Protein AF-A0A6P0SQG9-F1 (afdb_monomer_lite)

Radius of gyration: 22.06 Å; chains: 1; bounding box: 43×40×58 Å

Secondary structure (DSSP, 8-state):
--HHHHHHHHHHTT-EEEEETTEEEEE-S-STTHHHHHHHHHHTHHHHHHHHHH-GGGG---PPPHHHHHHHHHHHH-TT--TT--------SS---HHHHHHHHHHHHHH-TT---------S---------

Sequence (133 aa):
MNIVEFLQNLKIQGWQLWSNGEKIGYRAPNKESSQLVLSQIKQHKTEILQLLNTQPDILQVYPLSYSQQAMWFMWQLAPDSCVYNMSLTLRIGSLVNVKHWRQAFQAIRERHPDVCVLVEWVFDLAWEKCYTT

pLDDT: mean 79.44, std 17.29, range [30.36, 92.25]

Structure (mmCIF, N/CA/C/O backbone):
data_AF-A0A6P0SQG9-F1
#
_entry.id   AF-A0A6P0SQG9-F1
#
loop_
_atom_site.group_PDB
_atom_site.id
_atom_site.type_symbol
_atom_site.label_atom_id
_atom_site.label_alt_id
_atom_site.label_comp_id
_atom_site.label_asym_id
_atom_site.label_entity_id
_atom_site.label_seq_id
_atom_site.pdbx_PDB_ins_code
_atom_site.Cartn_x
_atom_site.Cartn_y
_atom_site.Cartn_z
_atom_site.occupancy
_atom_site.B_iso_or_equiv
_atom_site.auth_seq_id
_atom_site.auth_comp_id
_atom_site.auth_asym_id
_atom_site.auth_atom_id
_atom_site.pdbx_PDB_model_num
ATOM 1 N N . MET A 1 1 ? -18.761 10.036 5.628 1.00 68.31 1 MET A N 1
ATOM 2 C CA . MET A 1 1 ? -17.367 9.682 5.973 1.00 68.31 1 MET A CA 1
ATOM 3 C C . MET A 1 1 ? -16.968 8.519 5.086 1.00 68.31 1 MET A C 1
ATOM 5 O O . MET A 1 1 ? -17.766 7.597 4.984 1.00 68.31 1 MET A O 1
ATOM 9 N N . ASN A 1 2 ? -15.811 8.565 4.423 1.00 88.94 2 ASN A N 1
ATOM 10 C CA . ASN A 1 2 ? -15.322 7.417 3.662 1.00 88.94 2 ASN A CA 1
ATOM 11 C C . ASN A 1 2 ? -14.774 6.372 4.651 1.00 88.94 2 ASN A C 1
ATOM 13 O O . ASN A 1 2 ? -13.776 6.614 5.329 1.00 88.94 2 ASN A O 1
ATOM 17 N N . ILE A 1 3 ? -15.470 5.242 4.795 1.00 90.00 3 ILE A N 1
ATOM 18 C CA . ILE A 1 3 ? -15.128 4.209 5.787 1.00 90.00 3 ILE A CA 1
ATOM 19 C C . ILE A 1 3 ? -13.840 3.481 5.413 1.00 90.00 3 ILE A C 1
ATOM 21 O O . ILE A 1 3 ? -13.084 3.102 6.304 1.00 90.00 3 ILE A O 1
ATOM 25 N N . VAL A 1 4 ? -13.548 3.347 4.117 1.00 90.31 4 VAL A N 1
ATOM 26 C CA . VAL A 1 4 ? -12.294 2.759 3.634 1.00 90.31 4 VAL A CA 1
ATOM 27 C C . VAL A 1 4 ? -11.115 3.614 4.095 1.00 90.31 4 VAL A C 1
ATOM 29 O O . VAL A 1 4 ? -10.233 3.118 4.792 1.00 90.31 4 VAL A O 1
ATOM 32 N N . GLU A 1 5 ? -11.143 4.914 3.795 1.00 89.50 5 GLU A N 1
ATOM 33 C CA . GLU A 1 5 ? -10.104 5.861 4.224 1.00 89.50 5 GLU A CA 1
ATOM 34 C C . GLU A 1 5 ? -9.969 5.911 5.748 1.00 89.50 5 GLU A C 1
ATOM 36 O O . GLU A 1 5 ? -8.859 5.943 6.274 1.00 89.50 5 GLU A O 1
ATOM 41 N N . PHE A 1 6 ? -11.090 5.875 6.474 1.00 91.75 6 PHE A N 1
ATOM 42 C CA . PHE A 1 6 ? -11.088 5.821 7.933 1.00 91.75 6 PHE A CA 1
ATOM 43 C C . PHE A 1 6 ? -10.336 4.589 8.459 1.00 91.75 6 PHE A C 1
ATOM 45 O O . PHE A 1 6 ? -9.434 4.726 9.286 1.00 91.75 6 PHE A O 1
ATOM 52 N N . LEU A 1 7 ? -10.658 3.393 7.956 1.00 91.38 7 LEU A N 1
ATOM 53 C CA . LEU A 1 7 ? -10.006 2.143 8.358 1.00 91.38 7 LEU A CA 1
ATOM 54 C C . LEU A 1 7 ? -8.513 2.129 8.001 1.00 91.38 7 LEU A C 1
ATOM 56 O O . LEU A 1 7 ? -7.687 1.692 8.806 1.00 91.38 7 LEU A O 1
ATOM 60 N N . GLN A 1 8 ? -8.158 2.645 6.825 1.00 89.50 8 GLN A N 1
ATOM 61 C CA . GLN A 1 8 ? -6.769 2.761 6.385 1.00 89.50 8 GLN A CA 1
ATOM 62 C C . GLN A 1 8 ? -5.976 3.746 7.252 1.00 89.50 8 GLN A C 1
ATOM 64 O O . GLN A 1 8 ? -4.851 3.452 7.655 1.00 89.50 8 GLN A O 1
ATOM 69 N N . ASN A 1 9 ? -6.570 4.882 7.620 1.00 90.38 9 ASN A N 1
ATOM 70 C CA . ASN A 1 9 ? -5.938 5.853 8.508 1.00 90.38 9 ASN A CA 1
ATOM 71 C C . ASN A 1 9 ? -5.714 5.262 9.908 1.00 90.38 9 ASN A C 1
ATOM 73 O O . ASN A 1 9 ? -4.608 5.346 10.439 1.00 90.38 9 ASN A O 1
ATOM 77 N N . LEU A 1 10 ? -6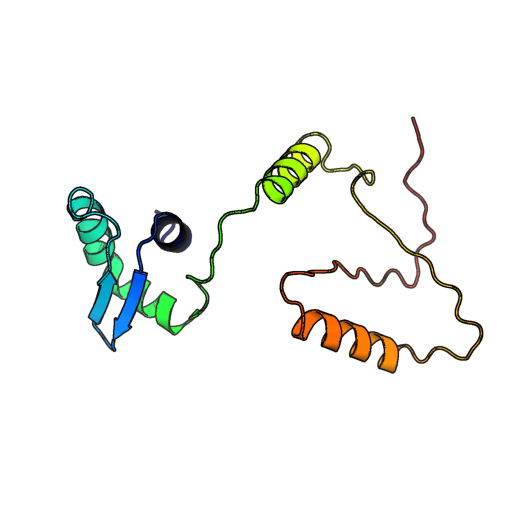.707 4.559 10.467 1.00 89.88 10 LEU A N 1
ATOM 78 C CA . LEU A 1 10 ? -6.540 3.837 11.733 1.00 89.88 10 LEU A CA 1
ATOM 79 C C . LEU A 1 10 ? -5.367 2.854 11.675 1.00 89.88 10 LEU A C 1
ATOM 81 O O . LEU A 1 10 ? -4.552 2.805 12.599 1.00 89.88 10 LEU A O 1
ATOM 85 N N . LYS A 1 11 ? -5.250 2.100 10.579 1.00 90.38 11 LYS A N 1
ATOM 86 C CA . LYS A 1 11 ? -4.136 1.174 10.372 1.00 90.38 11 LYS A CA 1
ATOM 87 C C . LYS A 1 11 ? -2.783 1.889 10.358 1.00 90.38 11 LYS A C 1
ATOM 89 O O . LYS A 1 11 ? -1.864 1.431 11.036 1.00 90.38 11 LYS A O 1
ATOM 94 N N . ILE A 1 12 ? -2.672 3.012 9.645 1.00 87.50 12 ILE A N 1
ATOM 95 C CA . ILE A 1 12 ? -1.457 3.846 9.593 1.00 87.50 12 ILE A CA 1
ATOM 96 C C . ILE A 1 12 ? -1.108 4.397 10.983 1.00 87.50 12 ILE A C 1
ATOM 98 O O . ILE A 1 12 ? 0.060 4.433 11.360 1.00 87.50 12 ILE A O 1
ATOM 102 N N . GLN A 1 13 ? -2.115 4.756 11.779 1.00 87.94 13 GLN A N 1
ATOM 103 C CA . GLN A 1 13 ? -1.950 5.205 13.165 1.00 87.94 13 GLN A CA 1
ATOM 104 C C . GLN A 1 13 ? -1.580 4.074 14.142 1.00 87.94 13 GLN A C 1
ATOM 106 O O . GLN A 1 13 ? -1.377 4.337 15.326 1.00 87.94 13 GLN A O 1
ATOM 111 N N . GLY A 1 14 ? -1.487 2.822 13.682 1.00 88.06 14 GLY A N 1
ATOM 112 C CA . GLY A 1 14 ? -1.072 1.673 14.489 1.00 88.06 14 GLY A CA 1
ATOM 113 C C . GLY A 1 14 ? -2.217 0.878 15.120 1.00 88.06 14 GLY A C 1
ATOM 114 O O . GLY A 1 14 ? -1.961 -0.018 15.927 1.00 88.06 14 GLY A O 1
ATOM 115 N N . TRP A 1 15 ? -3.474 1.155 14.762 1.00 90.62 15 TRP A N 1
ATOM 116 C CA . TRP A 1 15 ? -4.591 0.300 15.157 1.00 90.62 15 TRP A CA 1
ATOM 117 C C . TRP A 1 15 ? -4.557 -1.028 14.402 1.00 90.62 15 TRP A C 1
ATOM 119 O O . TRP A 1 15 ? -4.288 -1.093 13.201 1.00 90.62 15 TRP A O 1
ATOM 129 N N . GLN A 1 16 ? -4.884 -2.109 15.105 1.00 89.12 16 GLN A N 1
ATOM 130 C CA . GLN A 1 16 ? -5.129 -3.413 14.495 1.00 89.12 16 GLN A CA 1
ATOM 131 C C . GLN A 1 16 ? -6.611 -3.737 14.630 1.00 89.12 16 GLN A C 1
ATOM 133 O O . GLN A 1 16 ? -7.173 -3.587 15.711 1.00 89.12 16 GLN A O 1
ATOM 138 N N . LEU A 1 17 ? -7.232 -4.171 13.540 1.00 88.50 17 LEU A N 1
ATOM 139 C CA . LEU A 1 17 ?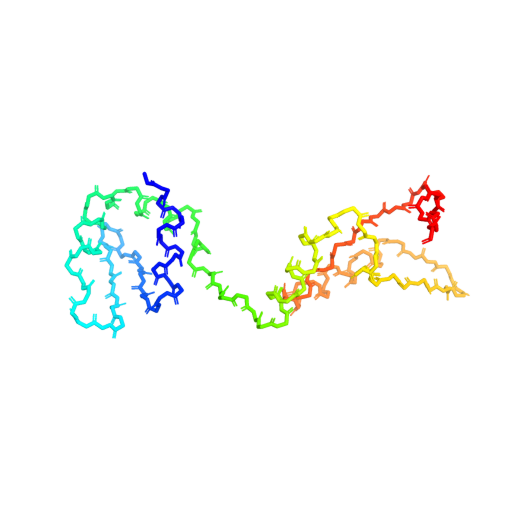 -8.648 -4.516 13.454 1.00 88.50 17 LEU A CA 1
ATOM 140 C C . LEU A 1 17 ? -8.753 -5.867 12.752 1.00 88.50 17 LEU A C 1
ATOM 142 O O . LEU A 1 17 ? -8.017 -6.120 11.800 1.00 88.50 17 LEU A O 1
ATOM 146 N N . TRP A 1 18 ? -9.642 -6.731 13.225 1.00 87.81 18 TRP A N 1
ATOM 147 C CA . TRP A 1 18 ? -9.924 -8.015 12.587 1.00 87.81 18 TRP A CA 1
ATOM 148 C C . TRP A 1 18 ? -11.382 -8.417 12.809 1.00 87.81 18 TRP A C 1
ATOM 150 O O . TRP A 1 18 ? -12.002 -8.028 13.804 1.00 87.81 18 TRP A O 1
ATOM 160 N N . SER A 1 19 ? -11.941 -9.202 11.890 1.00 86.06 19 SER A N 1
ATOM 161 C CA . SER A 1 19 ? -13.263 -9.805 12.059 1.00 86.06 19 SER A CA 1
ATOM 162 C C . SER A 1 19 ? -13.145 -11.151 12.784 1.00 86.06 19 SER A C 1
ATOM 164 O O . SER A 1 19 ? -12.199 -11.913 12.595 1.00 86.06 19 SER A O 1
ATOM 166 N N . ASN A 1 20 ? -14.102 -11.438 13.662 1.00 83.38 20 ASN A N 1
ATOM 167 C CA . ASN A 1 20 ? -14.290 -12.740 14.294 1.00 83.38 20 ASN A CA 1
ATOM 168 C C . ASN A 1 20 ? -15.784 -13.082 14.215 1.00 83.38 20 ASN A C 1
ATOM 170 O O . ASN A 1 20 ? -16.555 -12.809 15.142 1.00 83.38 20 ASN A O 1
ATOM 174 N N . GLY A 1 21 ? -16.211 -13.552 13.040 1.00 81.31 21 GLY A N 1
ATOM 175 C CA . GLY A 1 21 ? -17.626 -13.696 12.693 1.00 81.31 21 GLY A CA 1
ATOM 176 C C . GLY A 1 21 ? -18.350 -12.346 12.733 1.00 81.31 21 GLY A C 1
ATOM 177 O O . GLY A 1 21 ? -17.995 -11.421 12.010 1.00 81.31 21 GLY A O 1
ATOM 178 N N . GLU A 1 22 ? -19.339 -12.209 13.619 1.00 81.75 22 GLU A N 1
ATOM 179 C CA . GLU A 1 22 ? -20.139 -10.982 13.795 1.00 81.75 22 GLU A CA 1
ATOM 180 C C . GLU A 1 22 ? -19.516 -9.940 14.745 1.00 81.75 22 GLU A C 1
ATOM 182 O O . GLU A 1 22 ? -20.123 -8.906 15.068 1.00 81.75 22 GLU A O 1
ATOM 187 N N . LYS A 1 23 ? -18.321 -10.213 15.271 1.00 85.44 23 LYS A N 1
ATOM 188 C CA . LYS A 1 23 ? -17.621 -9.322 16.202 1.00 85.44 23 LYS A CA 1
ATOM 189 C C . LYS A 1 23 ? -16.385 -8.733 15.533 1.00 85.44 23 LYS A C 1
ATOM 191 O O . LYS A 1 23 ? -15.698 -9.410 14.779 1.00 85.44 23 LYS A O 1
ATOM 196 N N . ILE A 1 24 ? -16.098 -7.471 15.846 1.00 86.38 24 ILE A N 1
ATOM 197 C CA . ILE A 1 24 ? -14.858 -6.800 15.445 1.00 86.38 24 ILE A CA 1
ATOM 198 C C . ILE A 1 24 ? -13.921 -6.840 16.650 1.00 86.38 24 ILE A C 1
ATOM 200 O O . ILE A 1 24 ? -14.257 -6.310 17.712 1.00 86.38 24 ILE A O 1
ATOM 204 N N . GLY A 1 25 ? -12.775 -7.496 16.496 1.00 87.31 25 GLY A N 1
ATOM 205 C CA . GLY A 1 25 ? -11.665 -7.399 17.434 1.00 87.31 25 GLY A CA 1
ATOM 206 C C . GLY A 1 25 ? -10.786 -6.200 17.089 1.00 87.31 25 GLY A C 1
ATOM 207 O O . GLY A 1 25 ? -10.649 -5.844 15.917 1.00 87.31 25 GLY A O 1
ATOM 208 N N . TYR A 1 26 ? -10.212 -5.556 18.106 1.00 90.06 26 TYR A N 1
ATOM 209 C CA . TYR A 1 26 ? -9.309 -4.428 17.906 1.00 90.06 26 TYR A CA 1
ATOM 210 C C . TYR A 1 26 ? -8.150 -4.428 18.905 1.00 90.06 26 TYR A C 1
ATOM 212 O O . TY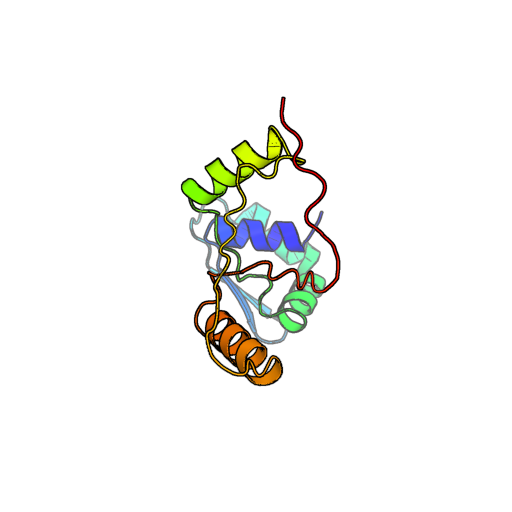R A 1 26 ? -8.273 -4.903 20.035 1.00 90.06 26 TYR A O 1
ATOM 220 N N . ARG A 1 27 ? -7.030 -3.831 18.495 1.00 87.75 27 ARG A N 1
ATOM 221 C CA . ARG A 1 27 ? -5.899 -3.464 19.348 1.00 87.75 27 ARG A CA 1
ATOM 222 C C . ARG A 1 27 ? -5.559 -2.004 19.085 1.00 87.75 27 ARG A C 1
ATOM 224 O O . ARG A 1 27 ? -5.205 -1.647 17.964 1.00 87.75 27 ARG A O 1
ATOM 231 N N . ALA A 1 28 ? -5.681 -1.178 20.118 1.00 87.06 28 ALA A N 1
ATOM 232 C CA . ALA A 1 28 ? -5.338 0.236 20.050 1.00 87.06 28 ALA A CA 1
ATOM 233 C C . ALA A 1 28 ? -3.850 0.451 20.394 1.00 87.06 28 ALA A C 1
ATOM 235 O O . ALA A 1 28 ? -3.340 -0.238 21.284 1.00 87.06 28 ALA A O 1
ATOM 236 N N . PRO A 1 29 ? -3.166 1.405 19.740 1.00 84.25 29 PRO A N 1
ATOM 237 C CA . PRO A 1 29 ? -1.782 1.754 20.053 1.00 84.25 29 PRO A CA 1
ATOM 238 C C . PRO A 1 29 ? -1.664 2.493 21.399 1.00 84.25 29 PRO A C 1
ATOM 240 O O . PRO A 1 29 ? -0.799 2.145 22.195 1.00 84.25 29 PRO A O 1
ATOM 243 N N . ASN A 1 30 ? -2.582 3.427 21.699 1.00 80.50 30 ASN A N 1
ATOM 244 C CA . ASN A 1 30 ? -2.630 4.203 22.949 1.00 80.50 30 ASN A CA 1
ATOM 245 C C . ASN A 1 30 ? -4.034 4.176 23.585 1.00 80.50 30 ASN A C 1
ATOM 247 O O . ASN A 1 30 ? -5.049 4.187 22.885 1.00 80.50 30 ASN A O 1
ATOM 251 N N . LYS A 1 31 ? -4.109 4.182 24.926 1.00 67.50 31 LYS A N 1
ATOM 252 C CA . LYS A 1 31 ? -5.380 4.075 25.677 1.00 67.50 31 LYS A CA 1
ATOM 253 C C . LYS A 1 31 ? -6.244 5.344 25.634 1.00 67.50 31 LYS A C 1
ATOM 255 O O . LYS A 1 31 ? -7.466 5.237 25.670 1.00 67.50 31 LYS A O 1
ATOM 260 N N . GLU A 1 32 ? -5.638 6.525 25.536 1.00 60.81 32 GLU A N 1
ATOM 261 C CA . GLU A 1 32 ? -6.331 7.809 25.739 1.00 60.81 32 GLU A CA 1
ATOM 262 C C . GLU A 1 32 ? -7.205 8.237 24.547 1.00 60.81 32 GLU A C 1
ATOM 264 O O . GLU A 1 32 ? -8.280 8.797 24.737 1.00 60.81 32 GLU A O 1
ATOM 269 N N . SER A 1 33 ? -6.828 7.889 23.313 1.00 60.75 33 SER A N 1
ATOM 270 C CA . SER A 1 33 ? -7.533 8.328 22.092 1.00 60.75 33 SER A CA 1
ATOM 271 C C . SER A 1 33 ? -8.603 7.344 21.590 1.00 60.75 33 SER A C 1
ATOM 273 O O . SER A 1 33 ? -9.034 7.416 20.442 1.00 60.75 33 SER A O 1
ATOM 275 N N . SER A 1 34 ? -9.036 6.393 22.426 1.00 74.38 34 SER A N 1
ATOM 276 C CA . SER A 1 34 ? -9.854 5.258 21.970 1.00 74.38 34 SER A CA 1
ATOM 277 C C . SER A 1 34 ? -11.362 5.534 21.898 1.00 74.38 34 SER A C 1
ATOM 279 O O . SER A 1 34 ? -12.060 4.866 21.145 1.00 74.38 34 SER A O 1
ATOM 281 N N . GLN A 1 35 ? -11.907 6.490 22.657 1.00 80.94 35 GLN A N 1
ATOM 282 C CA . GLN A 1 35 ? -13.369 6.612 22.797 1.00 80.94 35 GLN A CA 1
ATOM 283 C C . GLN A 1 35 ? -14.078 7.075 21.516 1.00 80.94 35 GLN A C 1
ATOM 285 O O . GLN A 1 35 ? -15.094 6.491 21.141 1.00 80.94 35 GLN A O 1
ATOM 290 N N . LEU A 1 36 ? -13.527 8.079 20.828 1.00 84.06 36 LEU A N 1
ATOM 291 C CA . LEU A 1 36 ? -14.092 8.605 19.580 1.00 84.06 36 LEU A CA 1
ATOM 292 C C . LEU A 1 36 ? -13.970 7.588 18.436 1.00 84.06 36 LEU A C 1
ATOM 294 O O . LEU A 1 36 ? -14.914 7.369 17.686 1.00 84.06 36 LEU A O 1
ATOM 298 N N . VAL A 1 37 ? -12.835 6.893 18.347 1.00 87.19 37 VAL A N 1
ATOM 299 C CA . VAL A 1 37 ? -12.638 5.827 17.354 1.00 87.19 37 VAL A CA 1
ATOM 300 C C . VAL A 1 37 ? -13.629 4.682 17.585 1.00 87.19 37 VAL A C 1
ATOM 302 O O . VAL A 1 37 ? -14.260 4.193 16.649 1.00 87.19 37 VAL A O 1
ATOM 305 N N . LEU A 1 38 ? -13.828 4.275 18.842 1.00 87.69 38 LEU A N 1
ATOM 306 C CA . LEU A 1 38 ? -14.759 3.200 19.181 1.00 87.69 38 LEU A CA 1
ATOM 307 C C . LEU A 1 38 ? -16.224 3.578 18.939 1.00 87.69 38 LEU A C 1
ATOM 309 O O . LEU A 1 38 ? -17.007 2.697 18.582 1.00 87.69 38 LEU A O 1
ATOM 313 N N . SER A 1 39 ? -16.618 4.843 19.115 1.00 88.38 39 SER A N 1
ATOM 314 C CA . SER A 1 39 ? -17.980 5.276 18.779 1.00 88.38 39 SER A CA 1
ATOM 315 C C . SER A 1 39 ? -18.226 5.207 17.270 1.00 88.38 39 SER A C 1
ATOM 317 O O . SER A 1 39 ? -19.249 4.664 16.853 1.00 88.38 39 SER A O 1
ATOM 319 N N . GLN A 1 40 ? -17.255 5.630 16.456 1.00 89.44 40 GLN A N 1
ATOM 320 C CA . GLN A 1 40 ? -17.324 5.544 14.995 1.00 89.44 40 GLN A CA 1
ATOM 321 C C . GLN A 1 40 ? -17.349 4.093 14.490 1.00 89.44 40 GLN A C 1
ATOM 323 O O . GLN A 1 40 ? -18.176 3.750 13.645 1.00 89.44 40 GLN A O 1
ATOM 328 N N . ILE A 1 41 ? -16.517 3.208 15.053 1.00 89.44 41 ILE A N 1
ATOM 329 C CA . ILE A 1 41 ? -16.534 1.773 14.714 1.00 89.44 41 ILE A CA 1
ATOM 330 C C . ILE A 1 41 ? -17.885 1.142 15.071 1.00 89.44 41 ILE A C 1
ATOM 332 O O . ILE A 1 41 ? -18.413 0.342 14.302 1.00 89.44 41 ILE A O 1
ATOM 336 N N . LYS A 1 42 ? -18.472 1.496 16.222 1.00 89.94 42 LYS A N 1
ATOM 337 C CA . LYS A 1 42 ? -19.797 0.992 16.616 1.00 89.94 42 LYS A CA 1
ATOM 338 C C . LYS A 1 42 ? -20.897 1.484 15.679 1.00 89.94 42 LYS A C 1
ATOM 340 O O . LYS A 1 42 ? -21.757 0.687 15.316 1.00 89.94 42 LYS A O 1
ATOM 345 N N . GLN A 1 43 ? -20.853 2.754 15.280 1.00 92.06 43 GLN A N 1
ATOM 346 C CA . GLN A 1 43 ? -21.828 3.353 14.369 1.00 92.06 43 GLN A CA 1
ATOM 347 C C . GLN A 1 43 ? -21.858 2.646 13.006 1.00 92.06 43 GLN A C 1
ATOM 349 O O . GLN A 1 43 ? -22.934 2.433 12.457 1.00 92.06 43 GLN A O 1
ATOM 354 N N . HIS A 1 44 ? -20.696 2.236 12.491 1.00 91.81 44 HIS A N 1
ATOM 355 C CA . HIS A 1 44 ? -20.555 1.627 11.162 1.00 91.81 44 HIS A CA 1
ATOM 356 C C . HIS A 1 44 ? -20.211 0.127 11.198 1.00 91.81 44 HIS A C 1
ATOM 358 O O . HIS A 1 44 ? -19.699 -0.424 10.225 1.00 91.81 44 HIS A O 1
ATOM 364 N N . LYS A 1 45 ? -20.499 -0.564 12.311 1.00 89.69 45 LYS A N 1
ATOM 365 C CA . LYS A 1 45 ? -20.072 -1.954 12.558 1.00 89.69 45 LYS A CA 1
ATOM 366 C C . LYS A 1 45 ? -20.416 -2.911 11.409 1.00 89.69 45 LYS A C 1
ATOM 368 O O . LYS A 1 45 ? -19.578 -3.720 11.019 1.00 89.69 45 LYS A O 1
ATOM 373 N N . THR A 1 46 ? -21.644 -2.843 10.899 1.00 89.88 46 THR A N 1
ATOM 374 C CA . THR A 1 46 ? -22.150 -3.764 9.868 1.00 89.88 46 THR A CA 1
ATOM 375 C C . THR A 1 46 ? -21.391 -3.609 8.553 1.00 89.88 46 THR A C 1
ATOM 377 O O . THR A 1 46 ? -20.979 -4.598 7.955 1.00 89.88 46 THR A O 1
ATOM 380 N N . GLU A 1 47 ? -21.146 -2.366 8.149 1.00 91.19 47 GLU A N 1
ATOM 381 C CA . GLU A 1 47 ? -20.433 -2.023 6.920 1.00 91.19 47 GLU A CA 1
ATOM 382 C C . GLU A 1 47 ? -18.948 -2.391 7.018 1.00 91.19 47 GLU A C 1
ATOM 384 O O . GLU A 1 47 ? -18.395 -2.996 6.103 1.00 91.19 47 GLU A O 1
ATOM 389 N N . ILE A 1 48 ? -18.319 -2.145 8.174 1.00 91.06 48 ILE A N 1
ATOM 390 C CA . ILE A 1 48 ? -16.929 -2.551 8.430 1.00 91.06 48 ILE A CA 1
ATOM 391 C C . ILE A 1 48 ? -16.782 -4.077 8.350 1.00 91.06 48 ILE A C 1
ATOM 393 O O . ILE A 1 48 ? -15.842 -4.565 7.730 1.00 91.06 48 ILE A O 1
ATOM 397 N N . LEU A 1 49 ? -17.705 -4.847 8.938 1.00 90.44 49 LEU A N 1
ATOM 398 C CA . LEU A 1 49 ? -17.668 -6.312 8.852 1.00 90.44 49 LEU A CA 1
ATOM 399 C C . LEU A 1 49 ? -17.818 -6.813 7.411 1.00 90.44 49 LEU A C 1
ATOM 401 O O . LEU A 1 49 ? -17.095 -7.720 7.004 1.00 90.44 49 LEU A O 1
ATOM 405 N N . GLN A 1 50 ? -18.721 -6.216 6.631 1.00 90.31 50 GLN A N 1
ATOM 406 C CA . GLN A 1 50 ? -18.877 -6.550 5.214 1.00 90.31 50 GLN A CA 1
ATOM 407 C C . GLN A 1 50 ? -17.606 -6.240 4.417 1.00 90.31 50 GLN A C 1
ATOM 409 O O . GLN A 1 50 ? -17.165 -7.078 3.631 1.00 90.31 50 GLN A O 1
ATOM 414 N N . LEU A 1 51 ? -16.983 -5.084 4.654 1.00 91.00 51 LEU A N 1
ATOM 415 C CA . LEU A 1 51 ? -15.746 -4.686 3.983 1.00 91.00 51 LEU A CA 1
ATOM 416 C C . LEU A 1 51 ? -14.575 -5.605 4.332 1.00 91.00 51 LEU A C 1
ATOM 418 O O . LEU A 1 51 ? -13.903 -6.080 3.423 1.00 91.00 51 LEU A O 1
ATOM 422 N N . LEU A 1 52 ? -14.369 -5.925 5.613 1.00 88.06 52 LEU A N 1
ATOM 423 C CA . LEU A 1 52 ? -13.296 -6.832 6.041 1.00 88.06 52 LEU A CA 1
ATOM 424 C C . LEU A 1 52 ? -13.452 -8.247 5.464 1.00 88.06 52 LEU A C 1
ATOM 426 O O . LEU A 1 52 ? -12.452 -8.918 5.229 1.00 88.06 52 LEU A O 1
ATOM 430 N N . ASN A 1 53 ? -14.686 -8.695 5.217 1.00 87.56 53 ASN A N 1
ATOM 431 C CA . ASN A 1 53 ? -14.946 -9.995 4.595 1.00 87.56 53 ASN A CA 1
ATOM 432 C C . ASN A 1 53 ? -14.809 -9.962 3.065 1.00 87.56 53 ASN A C 1
ATOM 434 O O . ASN A 1 53 ? -14.365 -10.938 2.469 1.00 87.56 53 ASN A O 1
ATOM 438 N N . THR A 1 54 ? -15.201 -8.858 2.423 1.00 90.12 54 THR A N 1
ATOM 439 C CA . THR A 1 54 ? -15.174 -8.723 0.955 1.00 90.12 54 THR A CA 1
ATOM 440 C C . THR A 1 54 ? -13.777 -8.369 0.441 1.00 90.12 54 THR A C 1
ATOM 442 O O . THR A 1 54 ? -13.399 -8.763 -0.659 1.00 90.12 54 THR A O 1
ATOM 445 N N . GLN A 1 55 ? -13.005 -7.619 1.229 1.00 88.62 55 GLN A N 1
ATOM 446 C CA . GLN A 1 55 ? -11.671 -7.128 0.895 1.00 88.62 55 GLN A CA 1
ATOM 447 C C . GLN A 1 55 ? -10.721 -7.366 2.082 1.00 88.62 55 GLN A C 1
ATOM 449 O O . GLN A 1 55 ? -10.480 -6.449 2.870 1.00 88.62 55 GLN A O 1
ATOM 454 N N . PRO A 1 56 ? -10.156 -8.578 2.228 1.00 79.69 56 PRO A N 1
ATOM 455 C CA . PRO A 1 56 ? -9.265 -8.898 3.348 1.00 79.69 56 PRO A CA 1
ATOM 456 C C . PRO A 1 56 ? -8.015 -8.002 3.387 1.00 79.69 56 PRO A C 1
ATOM 458 O O . PRO A 1 56 ? -7.474 -7.729 4.459 1.00 79.69 56 PRO A O 1
ATOM 461 N N . ASP A 1 57 ? -7.610 -7.469 2.233 1.00 84.75 57 ASP A N 1
ATOM 462 C CA . ASP A 1 57 ? -6.413 -6.641 2.091 1.00 84.75 57 ASP A CA 1
ATOM 463 C C . ASP A 1 57 ? -6.671 -5.141 2.299 1.00 84.75 57 ASP A C 1
ATOM 465 O O . ASP A 1 57 ? -5.753 -4.334 2.183 1.00 84.75 57 ASP A O 1
ATOM 469 N N . ILE A 1 58 ? -7.891 -4.737 2.676 1.00 86.56 58 ILE A N 1
ATOM 470 C CA . ILE A 1 58 ? -8.251 -3.322 2.889 1.00 86.56 58 ILE A CA 1
ATOM 471 C C . ILE A 1 58 ? -7.396 -2.633 3.969 1.00 86.56 58 ILE A C 1
ATOM 473 O O . ILE A 1 58 ? -7.236 -1.413 3.963 1.00 86.56 58 ILE A O 1
ATOM 477 N N . LEU A 1 59 ? -6.824 -3.422 4.886 1.00 86.75 59 LEU A N 1
ATOM 478 C CA . LEU A 1 59 ? -5.914 -2.971 5.941 1.00 86.75 59 LEU A CA 1
ATOM 479 C C . LEU A 1 59 ? -4.430 -3.227 5.615 1.00 86.75 59 LEU A C 1
ATOM 481 O O . LEU A 1 59 ? -3.580 -2.996 6.476 1.00 86.75 59 LEU A O 1
ATOM 485 N N . GLN A 1 60 ? -4.086 -3.703 4.415 1.00 85.94 60 GLN A N 1
ATOM 486 C CA . GLN A 1 60 ? -2.698 -3.806 3.945 1.00 85.94 60 GLN A CA 1
ATOM 487 C C . GLN A 1 60 ? -2.217 -2.460 3.387 1.00 85.94 60 GLN A C 1
ATOM 489 O O . GLN A 1 60 ? -1.800 -2.339 2.239 1.00 85.94 60 GLN A O 1
ATOM 494 N N . VAL A 1 61 ? -2.305 -1.422 4.218 1.00 84.31 61 VAL A N 1
ATOM 495 C CA . VAL A 1 61 ? -1.808 -0.084 3.899 1.00 84.31 61 VAL A CA 1
ATOM 496 C C . VAL A 1 61 ? -0.541 0.213 4.680 1.00 84.31 61 VAL A C 1
ATOM 498 O O . VAL A 1 61 ? -0.439 -0.076 5.876 1.00 84.31 61 VAL A O 1
ATOM 501 N N . TYR A 1 62 ? 0.415 0.821 3.988 1.00 83.62 62 TYR A N 1
ATOM 502 C CA . TYR A 1 62 ? 1.710 1.202 4.526 1.00 83.62 62 TYR A CA 1
ATOM 503 C C . TYR A 1 62 ? 1.951 2.681 4.228 1.00 83.62 62 TYR A C 1
ATOM 505 O O . TYR A 1 62 ? 1.595 3.146 3.141 1.00 83.62 62 TYR A O 1
ATOM 513 N N . PRO A 1 63 ? 2.528 3.443 5.171 1.00 82.44 63 PRO A N 1
ATOM 514 C CA . PRO A 1 63 ? 2.924 4.810 4.881 1.00 82.44 63 PRO A CA 1
ATOM 515 C C . PRO A 1 63 ? 3.985 4.812 3.776 1.00 82.44 63 PRO A C 1
ATOM 517 O O . PRO A 1 63 ? 4.890 3.975 3.777 1.00 82.44 63 PRO A O 1
ATOM 520 N N . LEU A 1 64 ? 3.888 5.774 2.854 1.00 83.31 64 LEU A N 1
ATOM 521 C CA . LEU A 1 64 ? 4.930 5.990 1.855 1.00 83.31 64 LEU A CA 1
ATOM 522 C C . LEU A 1 64 ? 6.264 6.268 2.555 1.00 83.31 64 LEU A C 1
ATOM 524 O O . LEU A 1 64 ? 6.31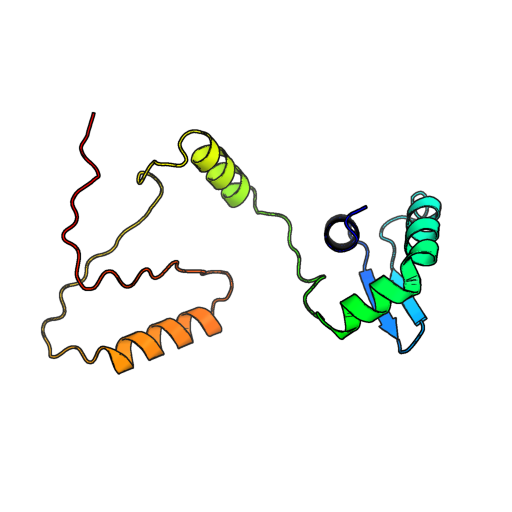8 7.050 3.510 1.00 83.31 64 LEU A O 1
ATOM 528 N N . SER A 1 65 ? 7.343 5.671 2.057 1.00 85.50 65 SER A N 1
ATOM 529 C CA . SER A 1 65 ? 8.697 6.005 2.494 1.00 85.50 65 SER A CA 1
ATOM 530 C C . SER A 1 65 ? 9.024 7.468 2.172 1.00 85.50 65 SER A C 1
ATOM 532 O O . SER A 1 65 ? 8.426 8.064 1.275 1.00 85.50 65 SER A O 1
ATOM 534 N N . TYR A 1 66 ? 10.004 8.063 2.860 1.00 89.12 66 TYR A N 1
ATOM 535 C CA . TYR A 1 66 ? 10.407 9.451 2.588 1.00 89.12 66 TYR A CA 1
ATOM 536 C C . TYR A 1 66 ? 10.782 9.680 1.118 1.00 89.12 66 TYR A C 1
ATOM 538 O O . TYR A 1 66 ? 10.404 10.692 0.533 1.00 89.12 66 TYR A O 1
ATOM 546 N N . SER A 1 67 ? 11.462 8.717 0.491 1.00 86.38 67 SER A N 1
ATOM 547 C CA . SER A 1 67 ? 11.801 8.783 -0.932 1.00 86.38 67 SER A CA 1
ATOM 548 C C . SER A 1 67 ? 10.561 8.714 -1.828 1.00 86.38 67 SER A C 1
ATOM 550 O O . SER A 1 67 ? 10.491 9.440 -2.814 1.00 86.38 67 SER A O 1
ATOM 552 N N . GLN A 1 68 ? 9.564 7.894 -1.477 1.00 87.81 68 GLN A N 1
ATOM 553 C CA . GLN A 1 68 ? 8.295 7.828 -2.211 1.00 87.81 68 GLN A CA 1
ATOM 554 C C . GLN A 1 68 ? 7.491 9.128 -2.077 1.00 87.81 68 GLN A C 1
ATOM 556 O O . GLN A 1 68 ? 6.938 9.598 -3.066 1.00 87.81 68 GLN A O 1
ATOM 561 N N . GLN A 1 69 ? 7.461 9.741 -0.890 1.00 88.75 69 GLN A N 1
ATOM 562 C CA . GLN A 1 69 ? 6.806 11.035 -0.669 1.00 88.75 69 GLN A CA 1
ATOM 563 C C . GLN A 1 69 ? 7.486 12.154 -1.462 1.00 88.75 69 GLN A C 1
ATOM 565 O O . GLN A 1 69 ? 6.808 12.947 -2.108 1.00 88.75 69 GLN A O 1
ATOM 570 N N . ALA A 1 70 ? 8.823 12.192 -1.454 1.00 90.25 70 ALA A N 1
ATOM 571 C CA . ALA A 1 70 ? 9.588 13.157 -2.234 1.00 90.25 70 ALA A CA 1
ATOM 572 C C . ALA A 1 70 ? 9.320 12.990 -3.734 1.00 90.25 70 ALA A C 1
ATOM 574 O O . ALA A 1 70 ? 9.017 13.964 -4.411 1.00 90.25 70 ALA A O 1
ATOM 575 N N . MET A 1 71 ? 9.357 11.757 -4.244 1.00 87.50 71 MET A N 1
ATOM 576 C CA . MET A 1 71 ? 9.064 11.474 -5.649 1.00 87.50 71 MET A CA 1
ATOM 577 C C . MET A 1 71 ? 7.632 11.865 -6.033 1.00 87.50 71 MET A C 1
ATOM 579 O O . MET A 1 71 ? 7.420 12.480 -7.074 1.00 87.50 71 MET A O 1
ATOM 583 N N . TRP A 1 72 ? 6.653 11.564 -5.177 1.00 87.25 72 TRP A N 1
ATOM 584 C CA . TRP A 1 72 ? 5.263 11.974 -5.373 1.00 87.25 72 TRP A CA 1
ATOM 585 C C . TRP A 1 72 ? 5.119 13.498 -5.413 1.00 87.25 72 TRP A C 1
ATOM 587 O O . TRP A 1 72 ? 4.453 14.026 -6.299 1.00 87.25 72 TRP A O 1
ATOM 597 N N . PHE A 1 73 ? 5.798 14.213 -4.513 1.00 89.94 73 PHE A N 1
ATOM 598 C CA . PHE A 1 73 ? 5.822 15.675 -4.513 1.00 89.94 73 PHE A CA 1
ATOM 599 C C . PHE A 1 73 ? 6.448 16.237 -5.797 1.00 89.94 73 PHE A C 1
ATOM 601 O O . PHE A 1 73 ? 5.888 17.145 -6.408 1.00 89.94 73 PHE A O 1
ATOM 608 N N . MET A 1 74 ? 7.566 15.666 -6.257 1.00 88.56 74 MET A N 1
ATOM 609 C CA . MET A 1 74 ? 8.184 16.062 -7.528 1.00 88.56 74 MET A CA 1
ATOM 610 C C . MET A 1 74 ? 7.249 15.817 -8.718 1.00 88.56 74 MET A C 1
ATOM 612 O O . MET A 1 74 ? 7.148 16.672 -9.596 1.00 88.56 74 MET A O 1
ATOM 616 N N . TRP A 1 75 ? 6.521 14.695 -8.730 1.00 87.31 75 TRP A N 1
ATOM 617 C CA . TRP A 1 75 ? 5.515 14.413 -9.755 1.00 87.31 75 TRP A CA 1
ATOM 618 C C . TRP A 1 75 ? 4.372 15.441 -9.743 1.00 87.31 75 TRP A C 1
ATOM 620 O O . TRP A 1 75 ? 3.961 15.902 -10.803 1.00 87.31 75 TRP A O 1
ATOM 630 N N . GLN A 1 76 ? 3.905 15.883 -8.570 1.00 88.31 76 GLN A N 1
ATOM 631 C CA . GLN A 1 76 ? 2.867 16.920 -8.475 1.00 88.31 76 GLN A CA 1
ATOM 632 C C . GLN A 1 76 ? 3.286 18.279 -9.049 1.00 88.31 76 GLN A C 1
ATOM 634 O O . GLN A 1 76 ? 2.428 19.026 -9.515 1.00 88.31 76 GLN A O 1
ATOM 639 N N . LEU A 1 77 ? 4.580 18.615 -9.016 1.00 92.25 77 LEU A N 1
ATOM 640 C CA . LEU A 1 77 ? 5.087 19.871 -9.578 1.00 92.25 77 LEU A CA 1
ATOM 641 C C . LEU A 1 77 ? 5.062 19.885 -11.113 1.00 92.25 77 LEU A C 1
ATOM 643 O O . LEU A 1 77 ? 4.965 20.958 -11.707 1.00 92.25 77 LEU A O 1
ATOM 647 N N . ALA A 1 78 ? 5.161 18.718 -11.753 1.00 89.25 78 ALA A N 1
ATOM 648 C CA . ALA A 1 78 ? 5.178 18.582 -13.206 1.00 89.25 78 ALA A CA 1
ATOM 649 C C . ALA A 1 78 ? 4.565 17.232 -13.636 1.00 89.25 78 ALA A C 1
ATOM 651 O O . ALA A 1 78 ? 5.300 16.326 -14.038 1.00 89.25 78 ALA A O 1
ATOM 652 N N . PRO A 1 79 ? 3.230 17.077 -13.562 1.00 84.44 79 PRO A N 1
ATOM 653 C CA . PRO A 1 79 ? 2.564 15.785 -13.763 1.00 84.44 79 PRO A CA 1
ATOM 654 C C . PRO A 1 79 ? 2.713 15.232 -15.186 1.00 84.44 79 PRO A C 1
ATOM 656 O O . PRO A 1 79 ? 2.722 14.016 -15.368 1.00 84.44 79 PRO A O 1
ATOM 659 N N . ASP A 1 80 ? 2.894 16.111 -16.176 1.00 87.06 80 ASP A N 1
ATOM 660 C CA . ASP A 1 80 ? 3.089 15.747 -17.586 1.00 87.06 80 ASP A CA 1
ATOM 661 C C . ASP A 1 80 ? 4.564 15.454 -17.937 1.00 87.06 80 ASP A C 1
ATOM 663 O O . ASP A 1 80 ? 4.900 15.183 -19.091 1.00 87.06 80 ASP A O 1
ATOM 667 N N . SER A 1 81 ? 5.476 15.533 -16.961 1.00 84.19 81 SER A N 1
ATOM 668 C CA . SER A 1 81 ? 6.913 15.383 -17.189 1.00 84.19 81 SER A CA 1
ATOM 669 C C . SER A 1 81 ? 7.360 13.921 -17.236 1.00 84.19 81 SER A C 1
ATOM 671 O O . SER A 1 81 ? 7.116 13.141 -16.317 1.00 84.19 81 SER A O 1
ATOM 673 N N . CYS A 1 82 ? 8.132 13.573 -18.271 1.00 83.06 82 CYS A N 1
ATOM 674 C CA . CYS A 1 82 ? 8.791 12.273 -18.412 1.00 83.06 82 CYS A CA 1
ATOM 675 C C . CYS A 1 82 ? 10.116 12.160 -17.618 1.00 83.06 82 CYS A C 1
ATOM 677 O O . CYS A 1 82 ? 10.717 11.088 -17.589 1.00 83.06 82 CYS A O 1
ATOM 679 N N . VAL A 1 83 ? 10.570 13.232 -16.946 1.00 83.56 83 VAL A N 1
ATOM 680 C CA . VAL A 1 83 ? 11.903 13.340 -16.299 1.00 83.56 83 VAL A CA 1
ATOM 681 C C . VAL A 1 83 ? 12.153 12.272 -15.229 1.00 83.56 83 VAL A C 1
ATOM 683 O O . VAL A 1 83 ? 13.293 11.886 -14.979 1.00 83.56 83 VAL A O 1
ATOM 686 N N . TYR A 1 84 ? 11.087 11.780 -14.608 1.00 80.00 84 TYR A N 1
ATOM 687 C CA . TYR A 1 84 ? 11.132 10.831 -13.499 1.00 80.00 84 TYR A CA 1
ATOM 688 C C . TYR A 1 84 ? 10.913 9.373 -13.926 1.00 80.00 84 TYR A C 1
ATOM 690 O O . TYR A 1 84 ? 10.936 8.473 -13.083 1.00 80.00 84 TYR A O 1
ATOM 698 N N . ASN A 1 85 ? 10.751 9.128 -15.229 1.00 81.88 85 ASN A N 1
ATOM 699 C CA . ASN A 1 85 ? 10.590 7.796 -15.791 1.00 81.88 85 ASN A CA 1
ATOM 700 C C . ASN A 1 85 ? 11.952 7.255 -16.231 1.00 81.88 85 ASN A C 1
ATOM 702 O O . ASN A 1 85 ? 12.645 7.855 -17.050 1.00 81.88 85 ASN A O 1
ATOM 706 N N . MET A 1 86 ? 12.324 6.076 -15.735 1.00 81.38 86 MET A N 1
ATOM 707 C CA . MET A 1 86 ? 13.493 5.358 -16.237 1.00 81.38 86 MET A CA 1
ATOM 708 C C . MET A 1 86 ? 13.057 4.355 -17.300 1.00 81.38 86 MET A C 1
ATOM 710 O O . MET A 1 86 ? 12.278 3.447 -17.020 1.00 81.38 86 MET A O 1
ATOM 714 N N . SER A 1 87 ? 13.588 4.505 -18.511 1.00 82.56 87 SER A N 1
ATOM 715 C CA . SER A 1 87 ? 13.364 3.570 -19.616 1.00 82.56 87 SER A CA 1
ATOM 716 C C . SER A 1 87 ? 14.652 2.825 -19.940 1.00 82.56 87 SER A C 1
ATOM 718 O O . SER A 1 87 ? 15.716 3.430 -20.055 1.00 82.56 87 SER A O 1
ATOM 720 N N . LEU A 1 88 ? 14.554 1.507 -20.114 1.00 83.00 88 LEU A N 1
ATOM 721 C CA . LEU A 1 88 ? 15.670 0.655 -20.513 1.00 83.00 88 LEU A CA 1
ATOM 722 C C . LEU A 1 88 ? 15.333 -0.039 -21.832 1.00 83.00 88 LEU A C 1
ATOM 724 O O . LEU A 1 88 ? 14.342 -0.758 -21.922 1.00 83.00 88 LEU A O 1
ATOM 728 N N . THR A 1 89 ? 16.186 0.142 -22.841 1.00 86.12 89 THR A N 1
ATOM 729 C CA . THR A 1 89 ? 16.085 -0.567 -24.125 1.00 86.12 89 THR A CA 1
ATOM 730 C C . THR A 1 89 ? 17.170 -1.634 -24.209 1.00 86.12 89 THR A C 1
ATOM 732 O O . THR A 1 89 ? 18.342 -1.350 -23.969 1.00 86.12 89 THR A O 1
ATOM 735 N N . LEU A 1 90 ? 16.791 -2.864 -24.568 1.00 84.31 90 LEU A N 1
ATOM 736 C CA . LEU A 1 90 ? 17.701 -4.005 -24.679 1.00 84.31 90 LEU A CA 1
ATOM 737 C C . LEU A 1 90 ? 17.651 -4.591 -26.091 1.00 84.31 90 LEU A C 1
ATOM 739 O O . LEU A 1 90 ? 16.575 -4.862 -26.622 1.00 84.31 90 LEU A O 1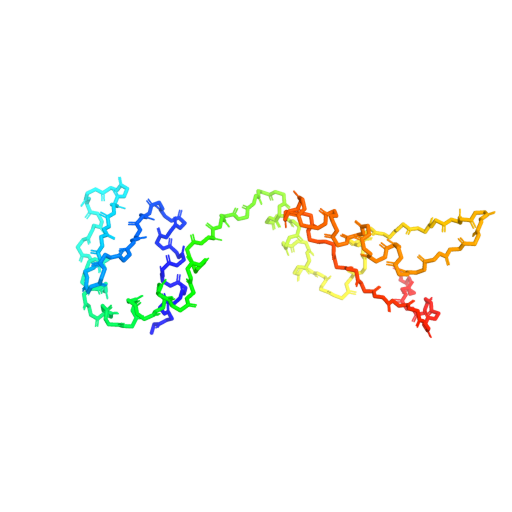
ATOM 743 N N . ARG A 1 91 ? 18.821 -4.843 -26.689 1.00 85.88 91 ARG A N 1
ATOM 744 C CA . ARG A 1 91 ? 18.935 -5.587 -27.950 1.00 85.88 91 ARG A CA 1
ATOM 745 C C . ARG A 1 91 ? 19.186 -7.059 -27.649 1.00 85.88 91 ARG A C 1
ATOM 747 O O . ARG A 1 91 ? 20.201 -7.402 -27.051 1.00 85.88 91 ARG A O 1
ATOM 754 N N . ILE A 1 92 ? 18.295 -7.926 -28.117 1.00 87.62 92 ILE A N 1
ATOM 755 C CA . ILE A 1 92 ? 18.435 -9.377 -27.970 1.00 87.62 92 ILE A CA 1
ATOM 756 C C . ILE A 1 92 ? 18.920 -9.947 -29.305 1.00 87.62 92 ILE A C 1
ATOM 758 O O . ILE A 1 92 ? 18.262 -9.794 -30.329 1.00 87.62 92 ILE A O 1
ATOM 762 N N . GLY A 1 93 ? 20.098 -10.575 -29.305 1.00 87.75 93 GLY A N 1
ATOM 763 C CA . GLY A 1 93 ? 20.741 -11.139 -30.502 1.00 87.75 93 GLY A CA 1
ATOM 764 C C . GLY A 1 93 ? 20.194 -12.501 -30.946 1.00 87.75 93 GLY A C 1
ATOM 765 O O . GLY A 1 93 ? 20.869 -13.217 -31.678 1.00 87.75 93 GLY A O 1
ATOM 766 N N . SER A 1 94 ? 19.013 -12.889 -30.472 1.00 88.31 94 SER A N 1
ATOM 767 C CA . SER A 1 94 ? 18.381 -14.184 -30.725 1.00 88.31 94 SER A CA 1
ATOM 768 C C . SER A 1 94 ? 16.872 -14.021 -30.924 1.00 88.31 94 SER A C 1
ATOM 770 O O . SER A 1 94 ? 16.316 -12.946 -30.690 1.00 88.31 94 SER A O 1
ATOM 772 N N . LEU A 1 95 ? 16.197 -15.087 -31.369 1.00 88.38 95 LEU A N 1
ATOM 773 C CA . LEU A 1 95 ? 14.741 -15.085 -31.518 1.00 88.38 95 LEU A CA 1
ATOM 774 C C . LEU A 1 95 ? 14.068 -14.854 -30.160 1.00 88.38 95 LEU A C 1
ATOM 776 O O . LEU A 1 95 ? 14.191 -15.656 -29.232 1.00 88.38 95 LEU A O 1
ATOM 780 N N . VAL A 1 96 ? 13.327 -13.754 -30.062 1.00 86.75 96 VAL A N 1
ATOM 781 C CA . VAL A 1 96 ? 12.580 -13.381 -28.862 1.00 86.75 96 VAL A CA 1
ATOM 782 C C . VAL A 1 96 ? 11.217 -14.061 -28.884 1.00 86.75 96 VAL A C 1
ATOM 784 O O . VAL A 1 96 ? 10.402 -13.820 -29.770 1.00 86.75 96 VAL A O 1
ATOM 787 N N . ASN A 1 97 ? 10.932 -14.874 -27.866 1.00 89.25 97 ASN A N 1
ATOM 788 C CA . ASN A 1 97 ? 9.584 -15.375 -27.626 1.00 89.25 97 ASN A CA 1
ATOM 789 C C . ASN A 1 97 ? 8.859 -14.454 -26.633 1.00 89.25 97 ASN A C 1
ATOM 791 O O . ASN A 1 97 ? 9.083 -14.527 -25.423 1.00 89.25 97 ASN A O 1
ATOM 795 N N . VAL A 1 98 ? 7.969 -13.605 -27.150 1.00 89.12 98 VAL A N 1
ATOM 796 C CA . VAL A 1 98 ? 7.211 -12.616 -26.362 1.00 89.12 98 VAL A CA 1
ATOM 797 C C . VAL A 1 98 ? 6.425 -13.262 -25.213 1.00 89.12 98 VAL A C 1
ATOM 799 O O . VAL A 1 98 ? 6.329 -12.686 -24.129 1.00 89.12 98 VAL A O 1
ATOM 802 N N . LYS A 1 99 ? 5.905 -14.483 -25.403 1.00 90.38 99 LYS A N 1
ATOM 803 C CA . LYS A 1 99 ? 5.150 -15.203 -24.368 1.00 90.38 99 LYS A CA 1
ATOM 804 C C . LYS A 1 99 ? 6.035 -15.557 -23.171 1.00 90.38 99 LYS A C 1
ATOM 806 O O . LYS A 1 99 ? 5.618 -15.331 -22.038 1.00 90.38 99 LYS A O 1
ATOM 811 N N . HIS A 1 100 ? 7.253 -16.047 -23.411 1.00 89.25 100 HIS A N 1
ATOM 812 C CA . HIS A 1 100 ? 8.195 -16.371 -22.333 1.00 89.25 100 HIS A CA 1
ATOM 813 C C . HIS A 1 100 ? 8.663 -15.121 -21.581 1.00 89.25 100 HIS A C 1
ATOM 815 O O . HIS A 1 100 ? 8.719 -15.132 -20.355 1.00 89.25 100 HIS A O 1
ATOM 821 N N . TRP A 1 101 ? 8.922 -14.018 -22.288 1.00 88.88 101 TRP A N 1
ATOM 822 C CA . TRP A 1 101 ? 9.275 -12.746 -21.646 1.00 88.88 101 TRP A CA 1
ATOM 823 C C . TRP A 1 101 ? 8.149 -12.210 -20.764 1.00 88.88 101 TRP A C 1
ATOM 825 O O . TRP A 1 101 ? 8.395 -11.795 -19.633 1.00 88.88 101 TRP A O 1
ATOM 835 N N . ARG A 1 102 ? 6.898 -12.286 -21.230 1.00 89.00 102 ARG A N 1
ATOM 836 C CA . ARG A 1 102 ? 5.737 -11.902 -20.420 1.00 89.00 102 ARG A CA 1
ATOM 837 C C . ARG A 1 102 ? 5.640 -12.726 -19.136 1.00 89.00 102 ARG A C 1
ATOM 839 O O . ARG A 1 102 ? 5.420 -12.151 -18.076 1.00 89.00 102 ARG A O 1
ATOM 846 N N . GLN A 1 103 ? 5.835 -14.040 -19.227 1.00 90.50 103 GLN A N 1
ATOM 847 C CA . GLN A 1 103 ? 5.829 -14.925 -18.059 1.00 90.50 103 GLN A CA 1
ATOM 848 C C . GLN A 1 103 ? 6.973 -14.603 -17.089 1.00 90.50 103 GLN A C 1
ATOM 850 O O . GLN A 1 103 ? 6.755 -14.570 -15.882 1.00 90.50 103 GLN A O 1
ATOM 855 N N . ALA A 1 104 ? 8.169 -14.300 -17.601 1.00 89.81 104 ALA A N 1
ATOM 856 C CA . ALA A 1 104 ? 9.303 -13.909 -16.768 1.00 89.81 104 ALA A CA 1
ATOM 857 C C . ALA A 1 104 ? 9.017 -12.618 -15.981 1.00 89.81 104 ALA A C 1
ATOM 859 O O . ALA A 1 104 ? 9.227 -12.577 -14.770 1.00 89.81 104 ALA A O 1
ATOM 860 N N . PHE A 1 105 ? 8.472 -11.585 -16.632 1.00 87.25 105 PHE A N 1
ATOM 861 C CA . PHE A 1 105 ? 8.085 -10.349 -15.943 1.00 87.25 105 PHE A CA 1
ATOM 862 C C . PHE A 1 105 ? 6.941 -10.555 -14.944 1.00 87.25 105 PHE A C 1
ATOM 864 O O . PHE A 1 105 ? 6.961 -9.960 -13.868 1.00 87.25 105 PHE A O 1
ATOM 871 N N . GLN A 1 106 ? 5.970 -11.420 -15.255 1.00 88.31 106 GLN A N 1
ATOM 872 C CA . GLN A 1 106 ? 4.917 -11.797 -14.306 1.00 88.31 106 GLN A CA 1
ATOM 873 C C . GLN A 1 106 ? 5.502 -12.454 -13.052 1.00 88.31 106 GLN A C 1
ATOM 875 O O . GLN A 1 106 ? 5.174 -12.025 -11.949 1.00 88.31 106 GLN A O 1
ATOM 880 N N . ALA A 1 107 ? 6.432 -13.398 -13.211 1.00 89.62 107 ALA A N 1
ATOM 881 C CA . ALA A 1 107 ? 7.097 -14.057 -12.089 1.00 89.62 107 ALA A CA 1
ATOM 882 C C . ALA A 1 107 ? 7.926 -13.077 -11.237 1.00 89.62 107 ALA A C 1
ATOM 884 O O . ALA A 1 107 ? 7.934 -13.174 -10.011 1.00 89.62 107 ALA A O 1
ATOM 885 N N . ILE A 1 108 ? 8.600 -12.104 -11.865 1.00 88.50 108 ILE A N 1
ATOM 886 C CA . ILE A 1 108 ? 9.321 -11.042 -11.143 1.00 88.50 108 ILE A CA 1
ATOM 887 C C . ILE A 1 108 ? 8.347 -10.208 -10.306 1.00 88.50 108 ILE A C 1
ATOM 889 O O . ILE A 1 108 ? 8.609 -9.986 -9.128 1.00 88.50 108 ILE A O 1
ATOM 893 N N . ARG A 1 109 ? 7.218 -9.789 -10.888 1.00 84.12 109 ARG A N 1
ATOM 894 C CA . ARG A 1 109 ? 6.187 -9.007 -10.192 1.00 84.12 109 ARG A CA 1
ATOM 895 C C . ARG A 1 109 ? 5.575 -9.772 -9.018 1.00 84.12 109 ARG A C 1
ATOM 897 O O . ARG A 1 109 ? 5.382 -9.200 -7.955 1.00 84.12 109 ARG A O 1
ATOM 904 N N . GLU A 1 110 ? 5.285 -11.058 -9.198 1.00 84.88 110 GLU A N 1
ATOM 905 C CA . GLU A 1 110 ? 4.743 -11.916 -8.135 1.00 84.88 110 GLU A CA 1
ATOM 906 C C . GLU A 1 110 ? 5.737 -12.102 -6.983 1.00 84.88 110 GLU A C 1
ATOM 908 O O . GLU A 1 110 ? 5.344 -12.119 -5.819 1.00 84.88 110 GLU A O 1
ATOM 913 N N . ARG A 1 111 ? 7.035 -12.200 -7.293 1.00 84.12 111 ARG A N 1
ATOM 914 C CA . ARG A 1 111 ? 8.097 -12.308 -6.286 1.00 84.12 111 ARG A CA 1
ATOM 915 C C . ARG A 1 111 ? 8.391 -10.980 -5.581 1.00 84.12 111 ARG A C 1
ATOM 917 O O . ARG A 1 111 ? 8.784 -10.993 -4.416 1.00 84.12 111 ARG A O 1
ATOM 924 N N . HIS A 1 112 ? 8.254 -9.860 -6.286 1.00 82.56 112 HIS A N 1
ATOM 925 C CA . HIS A 1 112 ? 8.625 -8.525 -5.820 1.00 82.56 112 HIS A CA 1
ATOM 926 C C . HIS A 1 112 ? 7.429 -7.565 -5.907 1.00 82.56 112 HIS A C 1
ATOM 928 O O . HIS A 1 112 ? 7.397 -6.715 -6.799 1.00 82.56 112 HIS A O 1
ATOM 934 N N . PRO A 1 113 ? 6.459 -7.665 -4.981 1.00 68.88 113 PRO A N 1
ATOM 935 C CA . PRO A 1 113 ? 5.241 -6.852 -5.015 1.00 68.88 113 PRO A CA 1
ATOM 936 C C . PRO A 1 113 ? 5.508 -5.338 -4.922 1.00 68.88 113 PRO A C 1
ATOM 938 O O . PRO A 1 113 ? 4.748 -4.552 -5.480 1.00 68.88 113 PRO A O 1
ATOM 941 N N . ASP A 1 114 ? 6.618 -4.927 -4.299 1.00 69.12 114 ASP A N 1
ATOM 942 C CA . ASP A 1 114 ? 7.031 -3.517 -4.196 1.00 69.12 114 ASP A CA 1
ATOM 943 C C . ASP A 1 114 ? 7.614 -2.956 -5.505 1.00 69.12 114 ASP A C 1
ATOM 945 O O . ASP A 1 114 ? 7.703 -1.743 -5.697 1.00 69.12 114 ASP A O 1
ATOM 949 N N . VAL A 1 115 ? 8.011 -3.836 -6.430 1.00 62.59 115 VAL A N 1
ATOM 950 C CA . VAL A 1 115 ? 8.498 -3.481 -7.765 1.00 62.59 115 VAL A CA 1
ATOM 951 C C . VAL A 1 115 ? 7.300 -3.502 -8.710 1.00 62.59 115 VAL A C 1
ATOM 953 O O . VAL A 1 115 ? 7.144 -4.373 -9.567 1.00 62.59 115 VAL A O 1
ATOM 956 N N . CYS A 1 116 ? 6.404 -2.533 -8.533 1.00 53.88 116 CYS A N 1
ATOM 957 C CA . CYS A 1 116 ? 5.315 -2.324 -9.474 1.00 53.88 116 CYS A CA 1
ATOM 958 C C . CYS A 1 116 ? 5.874 -1.609 -10.711 1.00 53.88 116 CYS A C 1
ATOM 960 O O . CYS A 1 116 ? 5.958 -0.385 -10.771 1.00 53.88 116 CYS A O 1
ATOM 962 N N . VAL A 1 117 ? 6.333 -2.390 -11.688 1.00 48.69 117 VAL A N 1
ATOM 963 C CA . VAL A 1 117 ? 6.719 -1.868 -13.000 1.00 48.69 117 VAL A CA 1
ATOM 964 C C . VAL A 1 117 ? 5.432 -1.542 -13.752 1.00 48.69 117 VAL A C 1
ATOM 966 O O . VAL A 1 117 ? 4.641 -2.445 -14.040 1.00 48.69 117 VAL A O 1
ATOM 969 N N . LEU A 1 118 ? 5.212 -0.273 -14.093 1.00 44.41 118 LEU A N 1
ATOM 970 C CA . LEU A 1 118 ? 4.214 0.092 -15.095 1.00 44.41 118 LEU A CA 1
ATOM 971 C C . LEU A 1 118 ? 4.765 -0.371 -16.452 1.00 44.41 118 LEU A C 1
ATOM 973 O O . LEU A 1 118 ? 5.499 0.344 -17.124 1.00 44.41 118 LEU A O 1
ATOM 977 N N . VAL A 1 119 ? 4.519 -1.638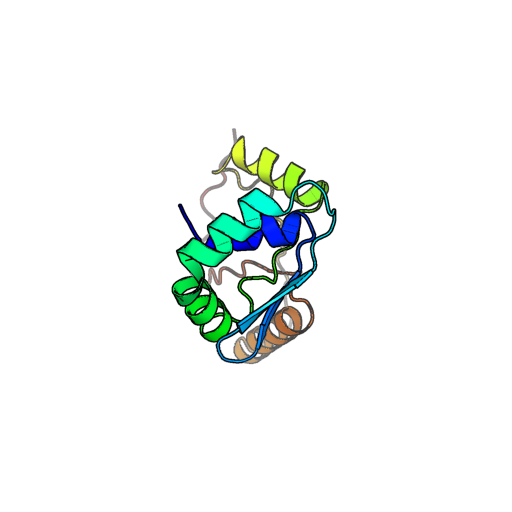 -16.799 1.00 42.62 119 VAL A N 1
ATOM 978 C CA . VAL A 1 119 ? 4.883 -2.188 -18.110 1.00 42.62 119 VAL A CA 1
ATOM 979 C C . VAL A 1 119 ? 3.790 -1.783 -19.083 1.00 42.62 119 VAL A C 1
ATOM 981 O O . VAL A 1 119 ? 2.828 -2.521 -19.306 1.00 42.62 119 VAL A O 1
ATOM 984 N N . GLU A 1 120 ? 3.921 -0.590 -19.644 1.00 37.12 120 GLU A N 1
ATOM 985 C CA . GLU A 1 120 ? 3.129 -0.213 -20.802 1.00 37.12 120 GLU A CA 1
ATOM 986 C C . GLU A 1 120 ? 3.714 -0.932 -22.026 1.00 37.12 120 GLU A C 1
ATOM 988 O O . GLU A 1 120 ? 4.854 -0.705 -22.434 1.00 37.12 120 GLU A O 1
ATOM 993 N N . TRP A 1 121 ? 2.960 -1.887 -22.577 1.00 39.94 121 TRP A N 1
ATOM 994 C CA . TRP A 1 121 ? 3.346 -2.603 -23.791 1.00 39.94 121 TRP A CA 1
ATOM 995 C C . TRP A 1 121 ? 3.098 -1.698 -24.998 1.00 39.94 121 TRP A C 1
ATOM 997 O O . TRP A 1 121 ? 2.101 -1.855 -25.696 1.00 39.94 121 TRP A O 1
ATOM 1007 N N . VAL A 1 122 ? 4.003 -0.758 -25.260 1.00 42.97 122 VAL A N 1
ATOM 1008 C CA . VAL A 1 122 ? 3.964 0.052 -26.484 1.00 42.97 122 VAL A CA 1
ATOM 1009 C C . VAL A 1 122 ? 4.655 -0.722 -27.612 1.00 42.97 122 VAL A C 1
ATOM 1011 O O . VAL A 1 122 ? 5.754 -0.397 -28.049 1.00 42.97 122 VAL A O 1
ATOM 1014 N N . PHE A 1 123 ? 4.026 -1.808 -28.066 1.00 39.12 123 PHE A N 1
ATOM 1015 C CA . PHE A 1 123 ? 4.312 -2.378 -29.384 1.00 39.12 123 PHE A CA 1
ATOM 1016 C C . PHE A 1 123 ? 3.328 -1.731 -30.359 1.00 39.12 123 PHE A C 1
ATOM 1018 O O . PHE A 1 123 ? 2.219 -2.231 -30.477 1.00 39.12 123 PHE A O 1
ATOM 1025 N N . ASP A 1 124 ? 3.717 -0.574 -30.919 1.00 34.78 124 ASP A N 1
ATOM 1026 C CA . ASP A 1 124 ? 3.242 0.027 -32.194 1.00 34.78 124 ASP A CA 1
ATOM 1027 C C . ASP A 1 124 ? 3.199 1.568 -32.235 1.00 34.78 124 ASP A C 1
ATOM 1029 O O . ASP A 1 124 ? 2.651 2.140 -33.175 1.00 34.78 124 ASP A O 1
ATOM 1033 N N . LEU A 1 125 ? 3.837 2.290 -31.306 1.00 30.36 125 LEU A N 1
ATOM 1034 C CA . LEU A 1 125 ? 4.016 3.737 -31.473 1.00 30.36 125 LEU A CA 1
ATOM 1035 C C . LEU A 1 125 ? 5.476 4.150 -31.327 1.00 30.36 125 LEU A C 1
ATOM 1037 O O . LEU A 1 125 ? 6.120 3.939 -30.300 1.00 30.36 125 LEU A O 1
ATOM 1041 N N . ALA A 1 126 ? 5.979 4.745 -32.410 1.00 32.19 126 ALA A N 1
ATOM 1042 C CA . ALA A 1 126 ? 7.189 5.537 -32.425 1.00 32.19 126 ALA A CA 1
ATOM 1043 C C . ALA A 1 126 ? 7.133 6.565 -31.285 1.00 32.19 126 ALA A C 1
ATOM 1045 O O . ALA A 1 126 ? 6.119 7.220 -31.050 1.00 32.19 126 ALA A O 1
ATOM 1046 N N . TRP A 1 127 ? 8.244 6.663 -30.570 1.00 36.28 127 TRP A N 1
ATOM 1047 C CA . TRP A 1 127 ? 8.538 7.620 -29.516 1.00 36.28 127 TRP A CA 1
ATOM 1048 C C . TRP A 1 127 ? 8.512 9.052 -30.076 1.00 36.28 127 TRP A C 1
ATOM 1050 O O . TRP A 1 127 ? 9.539 9.660 -30.317 1.00 36.28 127 TRP A O 1
ATOM 1060 N N . GLU A 1 128 ? 7.342 9.636 -30.287 1.00 36.59 128 GLU A N 1
ATOM 1061 C CA . GLU A 1 128 ? 7.222 11.059 -30.611 1.00 36.59 128 GLU A CA 1
ATOM 1062 C C . GLU A 1 128 ? 6.361 11.732 -29.545 1.00 36.59 128 GLU A C 1
ATOM 1064 O O . GLU A 1 128 ? 5.135 11.711 -29.627 1.00 36.59 128 GLU A O 1
ATOM 1069 N N . LYS A 1 129 ? 7.031 12.263 -28.508 1.00 38.50 129 LYS A N 1
ATOM 1070 C CA . LYS A 1 129 ? 6.676 13.456 -27.700 1.00 38.50 129 LYS A CA 1
ATOM 1071 C C . LYS A 1 129 ? 7.418 13.462 -26.350 1.00 38.50 129 LYS A C 1
ATOM 1073 O O . LYS A 1 129 ? 6.820 13.329 -25.295 1.00 38.50 129 LYS A O 1
ATOM 1078 N N . CYS A 1 130 ? 8.726 13.693 -26.377 1.00 31.17 130 CYS A N 1
ATOM 1079 C CA . CYS A 1 130 ? 9.363 14.553 -25.370 1.00 31.17 130 CYS A CA 1
ATOM 1080 C C . CYS A 1 130 ? 10.289 15.492 -26.168 1.00 31.17 130 CYS A C 1
ATOM 1082 O O . CYS A 1 130 ? 11.495 15.279 -26.245 1.00 31.17 130 CYS A O 1
ATOM 1084 N N . TYR A 1 131 ? 9.701 16.480 -26.861 1.00 35.75 131 TYR A N 1
ATOM 1085 C CA . TYR A 1 131 ? 10.472 17.613 -27.371 1.00 35.75 131 TYR A CA 1
ATOM 1086 C C . TYR A 1 131 ? 10.722 18.570 -26.208 1.00 35.75 131 TYR A C 1
ATOM 1088 O O . TYR A 1 131 ? 9.792 19.094 -25.602 1.00 35.75 131 TYR A O 1
ATOM 1096 N N . THR A 1 132 ? 12.008 18.717 -25.919 1.00 36.81 132 THR A N 1
ATOM 1097 C CA . THR A 1 132 ? 12.690 19.863 -25.315 1.00 36.81 132 THR A CA 1
ATOM 1098 C C . THR A 1 132 ? 11.915 21.181 -25.296 1.00 36.81 132 THR A C 1
ATOM 1100 O O . THR A 1 132 ? 11.438 21.639 -26.336 1.00 36.81 132 THR A O 1
ATOM 1103 N N . THR A 1 133 ? 12.026 21.875 -24.168 1.00 32.72 133 THR A N 1
ATOM 1104 C CA . THR A 1 133 ? 12.635 23.215 -24.149 1.00 32.72 133 THR A CA 1
ATOM 1105 C C . THR A 1 133 ? 13.746 23.226 -23.121 1.00 32.72 133 THR A C 1
ATOM 1107 O O . THR A 1 133 ? 13.510 22.641 -22.040 1.00 32.72 133 THR A O 1
#

Foldseek 3Di:
DPVLVVLQVQLQQPKDWADDDLDIDIDHPDDPPVPVVVVVCVVCVVVVNVCCVVPVCSSVDDDDDPVRVVVVVVCVVPVPDPPSPDDDDDDDPDDDDPVVVVVVVVVVCVVCVVPPDPPDPPPPDDPPDPDDD